Protein AF-A0A932DU59-F1 (afdb_monomer_lite)

Secondary structure (DSSP, 8-state):
--HHHHTS-TTS-HHHHHTTT-HHHHHHHHHHHH--HHH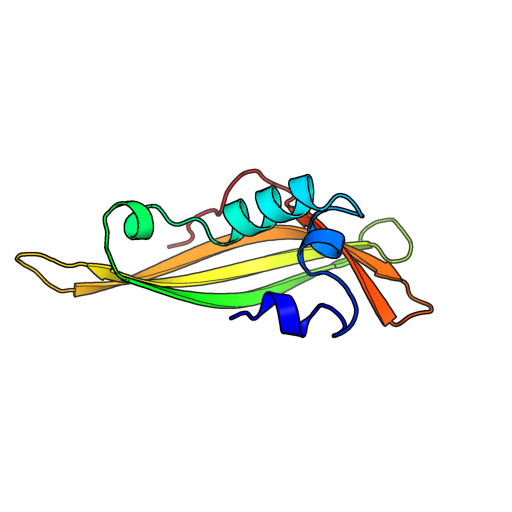HTT-EEEEEEEEEEEEE-SSTTEEEEEEEEEEEEEE-SSS-EEEEEEEEEEEEEEEETTTTEEEEEEESSSSPEE--

Structure (mmCIF, N/CA/C/O backbone):
data_AF-A0A932DU59-F1
#
_entry.id   AF-A0A932DU59-F1
#
loop_
_atom_site.group_PDB
_atom_site.id
_atom_site.type_symbol
_atom_site.label_atom_id
_atom_site.label_alt_id
_atom_site.label_comp_id
_atom_site.label_asym_id
_atom_site.label_entity_id
_atom_site.label_seq_id
_atom_site.pdbx_PDB_ins_code
_atom_site.Cartn_x
_atom_site.Cartn_y
_atom_site.Cartn_z
_atom_site.occupancy
_atom_site.B_iso_or_equiv
_atom_site.auth_seq_id
_atom_site.auth_comp_id
_atom_site.auth_asym_id
_atom_site.auth_atom_id
_atom_site.pdbx_PDB_model_num
ATOM 1 N N . MET A 1 1 ? -12.913 -1.056 -3.327 1.00 42.12 1 MET A N 1
ATOM 2 C CA . MET A 1 1 ? -12.287 -2.033 -4.242 1.00 42.12 1 MET A CA 1
ATOM 3 C C . MET A 1 1 ? -11.690 -1.306 -5.459 1.00 42.12 1 MET A C 1
ATOM 5 O O . MET A 1 1 ? -12.382 -1.121 -6.443 1.00 42.12 1 MET A O 1
ATOM 9 N N . THR A 1 2 ? -10.463 -0.787 -5.491 1.00 48.34 2 THR A N 1
ATOM 10 C CA . THR A 1 2 ? -9.383 -0.651 -4.497 1.00 48.34 2 THR A CA 1
ATOM 11 C C . THR A 1 2 ? -8.366 0.313 -5.127 1.00 48.34 2 THR A C 1
ATOM 13 O O . THR A 1 2 ? -8.044 0.139 -6.295 1.00 48.34 2 THR A O 1
ATOM 16 N N . LEU A 1 3 ? -7.837 1.289 -4.387 1.00 46.16 3 LEU A N 1
ATOM 17 C CA . LEU A 1 3 ? -6.813 2.252 -4.838 1.00 46.16 3 LEU A CA 1
ATOM 18 C C . LEU A 1 3 ? -5.605 1.589 -5.542 1.00 46.16 3 LEU A C 1
ATOM 20 O O . LEU A 1 3 ? -5.042 2.132 -6.484 1.00 46.16 3 LEU A O 1
ATOM 24 N N . LEU A 1 4 ? -5.273 0.356 -5.138 1.00 49.47 4 LEU A N 1
ATOM 25 C CA . LEU A 1 4 ? -4.238 -0.480 -5.754 1.00 49.47 4 LEU A CA 1
ATOM 26 C C . LEU A 1 4 ? -4.514 -0.793 -7.235 1.00 49.47 4 LEU A C 1
ATOM 28 O O . LEU A 1 4 ? -3.592 -1.030 -8.005 1.00 49.47 4 LEU A O 1
ATOM 32 N N . ARG A 1 5 ? -5.785 -0.789 -7.646 1.00 58.12 5 ARG A N 1
ATOM 33 C CA . ARG A 1 5 ? -6.191 -0.968 -9.037 1.00 58.12 5 ARG A CA 1
ATOM 34 C C . ARG A 1 5 ? -5.928 0.275 -9.882 1.00 58.12 5 ARG A C 1
ATOM 36 O O . ARG A 1 5 ? -5.625 0.130 -11.055 1.00 58.12 5 ARG A O 1
ATOM 43 N N . ALA A 1 6 ? -6.004 1.471 -9.295 1.00 52.56 6 ALA A N 1
ATOM 44 C CA . ALA A 1 6 ? -5.796 2.727 -10.018 1.00 52.56 6 ALA A CA 1
ATOM 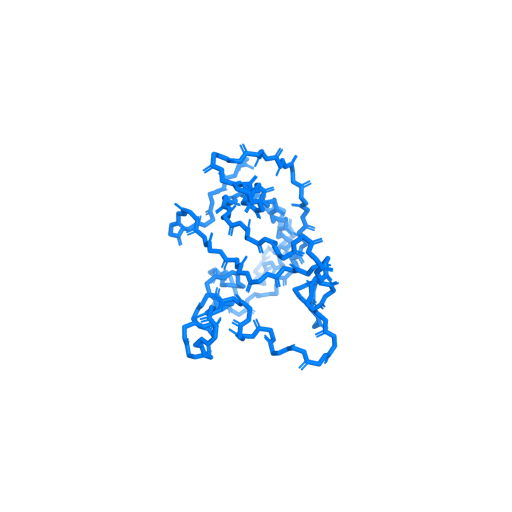45 C C . ALA A 1 6 ? -4.354 2.884 -10.533 1.00 52.56 6 ALA A C 1
ATOM 47 O O . ALA A 1 6 ? -4.116 3.619 -11.484 1.00 52.56 6 ALA A O 1
ATOM 48 N N . VAL A 1 7 ? -3.405 2.169 -9.923 1.00 53.03 7 VAL A N 1
ATOM 49 C CA . VAL A 1 7 ? -1.981 2.178 -10.291 1.00 53.03 7 VAL A CA 1
ATOM 50 C C . VAL A 1 7 ? -1.558 0.955 -11.116 1.00 53.03 7 VAL A C 1
ATOM 52 O O . VAL A 1 7 ? -0.390 0.831 -11.470 1.00 53.03 7 VAL A O 1
ATOM 55 N N . VAL A 1 8 ? -2.493 0.050 -11.436 1.00 56.62 8 VAL A N 1
ATOM 56 C CA . VAL A 1 8 ? -2.236 -1.182 -12.198 1.00 56.62 8 VAL A CA 1
ATOM 57 C C . VAL A 1 8 ? -3.116 -1.208 -13.454 1.00 56.62 8 VAL A C 1
ATOM 59 O O . VAL A 1 8 ? -4.342 -1.218 -13.308 1.00 56.62 8 VAL A O 1
ATOM 62 N N . PRO A 1 9 ? -2.543 -1.290 -14.675 1.00 62.16 9 PRO A N 1
ATOM 63 C CA . PRO A 1 9 ? -3.310 -1.274 -15.923 1.00 62.16 9 PRO A CA 1
ATOM 64 C C . PRO A 1 9 ? -4.440 -2.304 -15.936 1.00 62.16 9 PRO A C 1
ATOM 66 O O . PRO A 1 9 ? -4.256 -3.422 -15.455 1.00 62.16 9 PRO A O 1
ATOM 69 N N . GLU A 1 10 ? -5.596 -1.970 -16.521 1.00 64.88 10 GLU A N 1
ATOM 70 C CA . GLU A 1 10 ? -6.829 -2.778 -16.448 1.00 64.88 10 GLU A CA 1
ATOM 71 C C . GLU A 1 10 ? -6.693 -4.241 -16.917 1.00 64.88 10 GLU A C 1
ATOM 73 O O . GLU A 1 10 ? -7.484 -5.102 -16.545 1.00 64.88 10 GLU A O 1
ATOM 78 N N . GLN A 1 11 ? -5.662 -4.578 -17.678 1.00 70.44 11 GLN A N 1
ATOM 79 C CA . GLN A 1 11 ? -5.445 -5.939 -18.177 1.00 70.44 11 GLN A CA 1
ATOM 80 C C . GLN A 1 11 ? -4.416 -6.721 -17.344 1.00 70.44 11 GLN A C 1
ATOM 82 O O . GLN A 1 11 ? -4.225 -7.916 -17.545 1.00 70.44 11 GLN A O 1
ATOM 87 N N . VAL A 1 12 ? -3.775 -6.061 -16.378 1.00 69.06 12 VAL A N 1
ATOM 88 C CA . VAL A 1 12 ? -2.736 -6.633 -15.523 1.00 69.06 12 VAL A CA 1
ATOM 89 C C . VAL A 1 12 ? -3.341 -7.052 -14.186 1.00 69.06 12 VAL A C 1
ATOM 91 O O . VAL A 1 12 ? -4.074 -6.299 -13.540 1.00 69.06 12 VAL A O 1
ATOM 94 N N . SER A 1 13 ? -3.027 -8.278 -13.765 1.00 75.38 13 SER A N 1
ATOM 95 C CA . SER A 1 13 ? -3.415 -8.791 -12.453 1.00 75.38 13 SER A CA 1
ATOM 96 C C . SER A 1 13 ? -2.752 -7.967 -11.353 1.00 75.38 13 SER A C 1
ATOM 98 O O . SER A 1 13 ? -1.526 -7.902 -11.279 1.00 75.38 13 SER A O 1
ATOM 100 N N . LEU A 1 14 ? -3.563 -7.407 -10.451 1.00 72.62 14 LEU A N 1
ATOM 101 C CA . LEU A 1 14 ? -3.083 -6.723 -9.250 1.00 72.62 14 LEU A CA 1
ATOM 102 C C . LEU A 1 14 ? -2.092 -7.598 -8.464 1.00 72.62 14 LEU A C 1
ATOM 104 O O . LEU A 1 14 ? -1.035 -7.133 -8.055 1.00 72.62 14 LEU A O 1
ATOM 108 N N . PHE A 1 15 ? -2.401 -8.884 -8.296 1.00 82.44 15 PHE A N 1
ATOM 109 C CA . PHE A 1 15 ? -1.510 -9.816 -7.606 1.00 82.44 15 PHE A CA 1
ATOM 110 C C . PHE A 1 15 ? -0.236 -10.098 -8.412 1.00 82.44 15 PHE A C 1
ATOM 112 O O . PHE A 1 15 ? 0.814 -10.291 -7.823 1.00 82.44 15 PHE A O 1
ATOM 119 N N . GLY A 1 16 ? -0.291 -10.056 -9.745 1.00 76.56 16 GLY A N 1
ATOM 120 C CA . GLY A 1 16 ? 0.909 -10.167 -10.577 1.00 76.56 16 GLY A CA 1
ATOM 121 C C . GLY A 1 16 ? 1.893 -9.017 -10.340 1.00 76.56 16 GLY A C 1
ATOM 122 O O . GLY A 1 16 ? 3.083 -9.266 -10.210 1.00 76.56 16 GLY A O 1
ATOM 123 N N . VAL A 1 17 ? 1.405 -7.780 -10.188 1.00 74.75 17 VAL A N 1
ATOM 124 C CA . VAL A 1 17 ? 2.263 -6.606 -9.915 1.00 74.75 17 VAL A CA 1
ATOM 125 C C . VAL A 1 17 ? 2.866 -6.652 -8.512 1.00 74.75 17 VAL A C 1
ATOM 127 O O . VAL A 1 17 ? 4.066 -6.469 -8.329 1.00 74.75 17 VAL A O 1
ATOM 130 N N . PHE A 1 18 ? 2.045 -6.934 -7.498 1.00 76.62 18 PHE A N 1
ATOM 131 C CA . PHE A 1 18 ? 2.517 -7.030 -6.109 1.00 76.62 18 PHE A CA 1
ATOM 132 C C . PHE A 1 18 ? 3.321 -8.308 -5.828 1.00 76.62 18 PHE A C 1
ATOM 134 O O . PHE A 1 18 ? 3.941 -8.435 -4.775 1.00 76.62 18 PHE A O 1
ATOM 141 N N . GLY A 1 19 ? 3.279 -9.268 -6.748 1.00 79.44 19 GLY A N 1
ATOM 142 C CA . GLY A 1 19 ? 3.934 -10.562 -6.646 1.00 79.44 19 GLY A CA 1
ATOM 143 C C . GLY A 1 19 ? 5.118 -10.754 -7.584 1.00 79.44 19 GLY A C 1
ATOM 144 O O . GLY A 1 19 ? 5.714 -11.825 -7.542 1.00 79.44 19 GLY A O 1
ATOM 145 N N . ASP A 1 20 ? 5.463 -9.754 -8.404 1.00 74.38 20 ASP A N 1
ATOM 146 C CA . ASP A 1 20 ? 6.522 -9.859 -9.420 1.00 74.38 20 ASP A CA 1
ATOM 147 C C . ASP A 1 20 ? 6.305 -11.065 -10.361 1.00 74.38 20 ASP A C 1
ATOM 149 O O . ASP A 1 20 ? 7.147 -11.941 -10.531 1.00 74.38 20 ASP A O 1
ATOM 153 N N . GLY A 1 21 ? 5.084 -11.181 -10.889 1.00 74.81 21 GLY A N 1
ATOM 154 C CA . GLY A 1 21 ? 4.636 -12.309 -11.711 1.00 74.81 21 GLY A CA 1
ATOM 155 C C . GLY A 1 21 ? 4.123 -13.527 -10.927 1.00 74.81 21 GLY A C 1
ATOM 156 O O . GLY A 1 21 ? 3.374 -14.323 -11.493 1.00 74.81 21 GLY A O 1
ATOM 157 N N . ASP A 1 22 ? 4.422 -13.651 -9.629 1.00 81.94 22 ASP A N 1
ATOM 158 C CA . ASP A 1 22 ? 3.899 -14.716 -8.759 1.00 81.94 22 ASP A CA 1
ATOM 159 C C . ASP A 1 22 ? 2.589 -14.292 -8.069 1.00 81.94 22 ASP A C 1
ATOM 161 O O . ASP A 1 22 ? 2.560 -13.481 -7.141 1.00 81.94 22 ASP A O 1
ATOM 165 N N . VAL A 1 23 ? 1.471 -14.882 -8.494 1.00 84.19 23 VAL A N 1
ATOM 166 C CA . VAL A 1 23 ? 0.133 -14.558 -7.975 1.00 84.19 23 VAL A CA 1
ATOM 167 C C . VAL A 1 23 ? -0.025 -14.866 -6.481 1.00 84.19 23 VAL A C 1
ATOM 169 O O . VAL A 1 23 ? -0.684 -14.096 -5.778 1.00 84.19 23 VAL A O 1
ATOM 172 N N . GLU A 1 24 ? 0.552 -15.952 -5.967 1.00 84.56 24 GLU A N 1
ATOM 173 C CA . GLU A 1 24 ? 0.396 -16.340 -4.558 1.00 84.56 24 GLU A CA 1
ATOM 174 C C . GLU A 1 24 ? 1.215 -15.432 -3.640 1.00 84.56 24 GLU A C 1
ATOM 176 O O . GLU A 1 24 ? 0.729 -14.964 -2.598 1.00 84.56 24 GLU A O 1
ATOM 181 N N . ARG A 1 25 ? 2.423 -15.069 -4.080 1.00 79.44 25 ARG A N 1
ATOM 182 C CA . ARG A 1 25 ? 3.209 -14.013 -3.437 1.00 79.44 25 ARG A CA 1
ATOM 183 C C . ARG A 1 25 ? 2.446 -12.690 -3.445 1.00 79.44 25 ARG A C 1
ATOM 185 O O . ARG A 1 25 ? 2.320 -12.052 -2.401 1.00 79.44 25 ARG A O 1
ATOM 192 N N . GLY A 1 26 ? 1.857 -12.316 -4.577 1.00 82.12 26 GLY A N 1
ATOM 193 C CA . GLY A 1 26 ? 1.061 -11.101 -4.714 1.00 82.12 26 GLY A CA 1
ATOM 194 C C . GLY A 1 26 ? -0.152 -11.044 -3.794 1.00 82.12 26 GLY A C 1
ATOM 195 O O . GLY A 1 26 ? -0.404 -10.020 -3.159 1.00 82.12 26 GLY A O 1
ATOM 196 N N . ARG A 1 27 ? -0.891 -12.152 -3.659 1.00 84.69 27 ARG A N 1
ATOM 197 C CA . ARG A 1 27 ? -1.990 -12.271 -2.684 1.00 84.69 27 ARG A CA 1
ATOM 198 C C . ARG A 1 27 ? -1.493 -12.046 -1.262 1.00 84.69 27 ARG A C 1
ATOM 200 O O . ARG A 1 27 ? -2.166 -11.371 -0.487 1.00 84.69 27 ARG A O 1
ATOM 207 N N . THR A 1 28 ? -0.329 -12.594 -0.926 1.00 82.75 28 THR A N 1
ATOM 208 C CA . THR A 1 28 ? 0.286 -12.435 0.396 1.00 82.75 28 THR A CA 1
ATOM 209 C C . THR A 1 28 ? 0.648 -10.977 0.666 1.00 82.75 28 THR A C 1
ATOM 211 O O . THR A 1 28 ? 0.268 -10.444 1.706 1.00 82.75 28 THR A O 1
ATOM 214 N N . VAL A 1 29 ? 1.289 -10.299 -0.289 1.00 78.44 29 VAL A N 1
ATOM 215 C CA . VAL A 1 29 ? 1.646 -8.878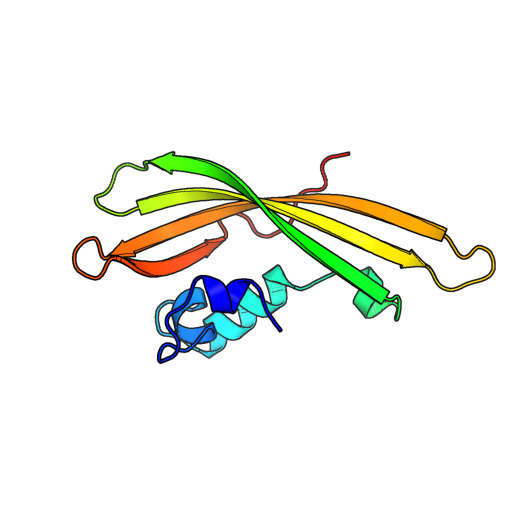 -0.162 1.00 78.44 29 VAL A CA 1
ATOM 216 C C . VAL A 1 29 ? 0.396 -8.004 -0.046 1.00 78.44 29 VAL A C 1
ATOM 218 O O . VAL A 1 29 ? 0.305 -7.187 0.866 1.00 78.44 29 VAL A O 1
ATOM 221 N N . VAL A 1 30 ? -0.613 -8.204 -0.902 1.00 80.62 30 VAL A N 1
ATOM 222 C CA . VAL A 1 30 ? -1.869 -7.436 -0.830 1.00 80.62 30 VAL A CA 1
ATOM 223 C C . VAL A 1 30 ? -2.580 -7.660 0.507 1.00 80.62 30 VAL A C 1
ATOM 225 O O . VAL A 1 30 ? -3.051 -6.698 1.110 1.00 80.62 30 VAL A O 1
ATOM 228 N N . ARG A 1 31 ? -2.616 -8.898 1.020 1.00 81.56 31 ARG A N 1
ATOM 229 C CA . ARG A 1 31 ? -3.154 -9.182 2.361 1.00 81.56 31 ARG A CA 1
ATOM 230 C C . ARG A 1 31 ? -2.398 -8.411 3.439 1.00 81.56 31 ARG A C 1
ATOM 232 O O . ARG A 1 31 ? -3.042 -7.774 4.255 1.00 81.56 31 ARG A O 1
ATOM 239 N N . GLN A 1 32 ? -1.066 -8.403 3.416 1.00 78.19 32 GLN A N 1
ATOM 240 C CA . GLN A 1 32 ? -0.253 -7.648 4.381 1.00 78.19 32 GLN A CA 1
ATOM 241 C C . GLN A 1 32 ? -0.458 -6.128 4.290 1.00 78.19 32 GLN A C 1
ATOM 243 O O . GLN A 1 32 ? -0.338 -5.427 5.291 1.00 78.19 32 GLN A O 1
ATOM 248 N N . VAL A 1 33 ? -0.744 -5.599 3.099 1.00 76.94 33 VAL A N 1
ATOM 249 C CA . VAL A 1 33 ? -1.040 -4.171 2.900 1.00 76.94 33 VAL A CA 1
ATOM 250 C C . VAL A 1 33 ? -2.384 -3.790 3.530 1.00 76.94 33 VAL A C 1
ATOM 252 O O . VAL A 1 33 ? -2.487 -2.724 4.143 1.00 76.94 33 VAL A O 1
ATOM 255 N N . LEU A 1 34 ? -3.388 -4.659 3.389 1.00 78.31 34 LEU A N 1
ATOM 256 C CA . LEU A 1 34 ? -4.765 -4.438 3.847 1.00 78.31 34 LEU A CA 1
ATOM 257 C C . LEU A 1 34 ? -5.032 -4.910 5.284 1.00 78.31 34 LEU A C 1
ATOM 259 O O . LEU A 1 34 ? -6.080 -4.604 5.842 1.00 78.31 34 LEU A O 1
ATOM 263 N N . ASP A 1 35 ? -4.122 -5.674 5.879 1.00 82.62 35 ASP A N 1
ATOM 264 C CA . ASP A 1 35 ? -4.306 -6.231 7.213 1.00 82.62 35 ASP A CA 1
ATOM 265 C C . ASP A 1 35 ? -4.355 -5.128 8.288 1.00 82.62 35 ASP A C 1
ATOM 267 O O . ASP A 1 35 ? -3.526 -4.207 8.329 1.00 82.62 35 ASP A O 1
ATOM 271 N N . HIS A 1 36 ? -5.362 -5.235 9.159 1.00 81.50 36 HIS A N 1
ATOM 272 C CA . HIS A 1 36 ? -5.597 -4.341 10.288 1.00 81.50 36 HIS A CA 1
ATOM 273 C C . HIS A 1 36 ? -6.151 -5.148 11.479 1.00 81.50 36 HIS A C 1
ATOM 275 O O . HIS A 1 36 ? -7.147 -5.859 11.314 1.00 81.50 36 HIS A O 1
ATOM 281 N N . PRO A 1 37 ? -5.569 -5.049 12.694 1.00 82.94 37 PRO A N 1
ATOM 282 C CA . PRO A 1 37 ? -6.014 -5.832 13.852 1.00 82.94 37 PRO A CA 1
ATOM 283 C C . PRO A 1 37 ? -7.500 -5.663 14.193 1.00 82.94 37 PRO A C 1
ATOM 285 O O . PRO A 1 37 ? -8.148 -6.628 14.589 1.00 82.94 37 PRO A O 1
ATOM 288 N N . GLU A 1 38 ? -8.052 -4.462 14.007 1.00 82.81 38 GLU A N 1
ATOM 289 C CA . GLU A 1 38 ? -9.461 -4.159 14.312 1.00 82.81 38 GLU A CA 1
ATOM 290 C C . GLU A 1 38 ? -10.452 -4.879 13.388 1.00 82.81 38 GLU A C 1
ATOM 292 O O . GLU A 1 38 ? -11.495 -5.324 13.863 1.00 82.81 38 GLU A O 1
ATOM 297 N N . LEU A 1 39 ? -10.086 -5.140 12.124 1.00 81.12 39 LEU A N 1
ATOM 298 C CA . LEU A 1 39 ? -10.896 -5.984 11.235 1.00 81.12 39 LEU A CA 1
ATOM 299 C C . LEU A 1 39 ? -11.031 -7.406 11.799 1.00 81.12 39 LEU A C 1
ATOM 301 O O . LEU A 1 39 ? -12.092 -8.019 11.718 1.00 81.12 39 LEU A O 1
ATOM 305 N N . ARG A 1 40 ? -9.974 -7.928 12.441 1.00 84.19 40 ARG A N 1
ATOM 306 C CA . ARG A 1 40 ? -9.993 -9.255 13.085 1.00 84.19 40 ARG A CA 1
ATOM 307 C C . ARG A 1 40 ? -10.853 -9.284 14.352 1.00 84.19 40 ARG A C 1
ATOM 309 O O . ARG A 1 40 ? -11.259 -10.359 14.779 1.00 84.19 40 ARG A O 1
ATOM 316 N N . ARG A 1 41 ? -11.114 -8.119 14.954 1.00 83.88 41 ARG A N 1
ATOM 317 C CA . ARG A 1 41 ? -12.004 -7.942 16.113 1.00 83.88 41 ARG A CA 1
ATOM 318 C C . ARG A 1 41 ? -13.458 -7.670 15.709 1.00 83.88 41 ARG A C 1
ATOM 320 O O . ARG A 1 41 ? -14.293 -7.514 16.589 1.00 83.88 41 ARG A O 1
ATOM 327 N N . GLY A 1 42 ? -13.759 -7.634 14.408 1.00 80.94 42 GLY A N 1
ATOM 328 C CA . GLY A 1 42 ? -15.098 -7.359 13.883 1.00 80.94 42 GLY A CA 1
ATOM 329 C C . GLY A 1 42 ? -15.461 -5.873 13.811 1.00 80.94 42 GLY A C 1
ATOM 330 O O . GLY A 1 42 ? -16.614 -5.559 13.535 1.00 80.94 42 GLY A O 1
ATOM 331 N N . ASN A 1 43 ? -14.505 -4.968 14.042 1.00 83.75 43 ASN A N 1
ATOM 332 C CA . ASN A 1 43 ? -14.723 -3.531 13.892 1.00 83.75 43 ASN A CA 1
ATOM 333 C C . ASN A 1 43 ? -14.601 -3.109 12.424 1.00 83.75 43 ASN A C 1
ATOM 335 O O . ASN A 1 43 ? -13.840 -3.699 11.651 1.00 83.75 43 ASN A O 1
ATOM 339 N N . GLU A 1 44 ? -15.328 -2.056 12.056 1.00 84.06 44 GLU A N 1
ATOM 340 C CA . GLU A 1 44 ? -15.220 -1.447 10.734 1.00 84.06 44 GLU A CA 1
ATOM 341 C C . GLU A 1 44 ? -13.997 -0.524 10.681 1.00 84.06 44 GLU A C 1
ATOM 343 O O . GLU A 1 44 ? -13.704 0.216 11.625 1.00 84.06 44 GLU A O 1
ATOM 348 N N . VAL A 1 45 ? -13.263 -0.600 9.573 1.00 84.19 45 VAL A N 1
ATOM 349 C CA . VAL A 1 45 ? -12.085 0.225 9.310 1.00 84.19 45 VAL A CA 1
ATOM 350 C C . VAL A 1 45 ? -12.214 0.793 7.905 1.00 84.19 45 VAL A C 1
ATOM 352 O O . VAL A 1 45 ? -12.291 0.029 6.941 1.00 84.19 45 VAL A O 1
ATOM 355 N N . ASP A 1 46 ? -12.212 2.118 7.798 1.00 85.12 46 ASP A N 1
ATOM 356 C CA . ASP A 1 46 ? -12.075 2.823 6.525 1.00 85.12 46 ASP A CA 1
ATOM 357 C C . ASP A 1 46 ? -10.632 3.318 6.374 1.00 85.12 46 ASP A C 1
ATOM 359 O O . ASP A 1 46 ? -10.123 4.048 7.226 1.00 85.12 46 ASP A O 1
ATOM 363 N N . SER A 1 47 ? -9.959 2.900 5.304 1.00 83.44 47 SER A N 1
ATOM 364 C CA . SER A 1 47 ? -8.540 3.179 5.073 1.00 83.44 47 SER A CA 1
ATOM 365 C C . SER A 1 47 ? -8.356 4.056 3.841 1.00 83.44 47 SER A C 1
ATOM 367 O O . SER A 1 47 ? -8.721 3.681 2.724 1.00 83.44 47 SER A O 1
ATOM 369 N N . SER A 1 48 ? -7.682 5.189 4.023 1.00 84.12 48 SER A N 1
ATOM 370 C CA . SER A 1 48 ? -7.195 6.035 2.931 1.00 84.12 48 SER A CA 1
ATOM 371 C C . SER A 1 48 ? -5.674 5.959 2.829 1.00 84.12 48 SER A C 1
ATOM 373 O O . SER A 1 48 ? -4.986 5.771 3.831 1.00 84.12 48 SER A O 1
ATOM 375 N N . TYR A 1 49 ? -5.139 6.087 1.614 1.00 83.19 49 TYR A N 1
ATOM 376 C CA . TYR A 1 49 ? -3.698 6.022 1.376 1.00 83.19 49 T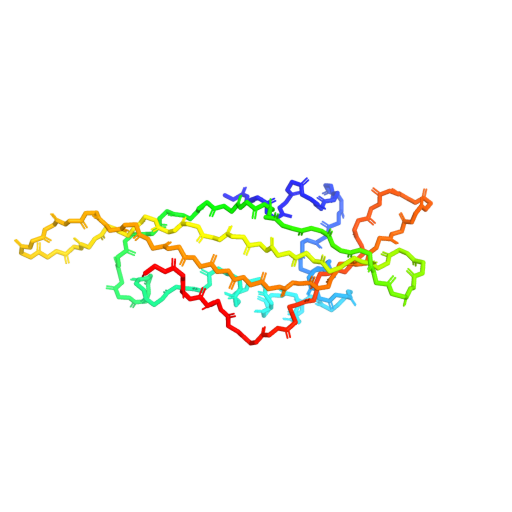YR A CA 1
ATOM 377 C C . TYR A 1 49 ? -3.232 7.242 0.590 1.00 83.19 49 TYR A C 1
ATOM 379 O O . TYR A 1 49 ? -3.894 7.670 -0.356 1.00 83.19 49 TYR A O 1
ATOM 387 N N . GLY A 1 50 ? -2.072 7.769 0.964 1.00 80.38 50 GLY A N 1
ATOM 388 C CA . GLY A 1 50 ? -1.411 8.885 0.303 1.00 80.38 50 GLY A CA 1
ATOM 389 C C . GLY A 1 50 ? 0.058 8.580 0.034 1.00 80.38 50 GLY A C 1
ATOM 390 O O . GLY A 1 50 ? 0.718 7.889 0.809 1.00 80.38 50 GLY A O 1
ATOM 391 N N . LEU A 1 51 ? 0.575 9.109 -1.071 1.00 82.62 51 LEU A N 1
ATOM 392 C CA . LEU A 1 51 ? 2.005 9.111 -1.357 1.00 82.62 51 LEU A CA 1
ATOM 393 C C . LEU A 1 51 ? 2.644 10.294 -0.626 1.00 82.62 51 LEU A C 1
ATOM 395 O O . LEU A 1 51 ? 2.321 11.441 -0.924 1.00 82.62 51 LEU A O 1
ATOM 399 N N . LEU A 1 52 ? 3.520 10.014 0.337 1.00 84.81 52 LEU A N 1
ATOM 400 C CA . LEU A 1 52 ? 4.163 11.042 1.155 1.00 84.81 52 LEU A CA 1
ATOM 401 C C . LEU A 1 52 ? 5.508 11.481 0.573 1.00 84.81 52 LEU A C 1
ATOM 403 O O . LEU A 1 52 ? 5.830 12.664 0.583 1.00 84.81 52 LEU A O 1
ATOM 407 N N . GLU A 1 53 ? 6.299 10.527 0.086 1.00 85.31 53 GLU A N 1
ATOM 408 C CA . GLU A 1 53 ? 7.658 10.781 -0.388 1.00 85.31 53 GLU A CA 1
ATOM 409 C C . GLU A 1 53 ? 8.005 9.855 -1.557 1.00 85.31 53 GLU A C 1
ATOM 411 O O . GLU A 1 53 ? 7.553 8.709 -1.598 1.00 85.31 53 GLU A O 1
ATOM 416 N N . VAL A 1 54 ? 8.821 10.357 -2.487 1.00 86.25 54 VAL A N 1
ATOM 417 C CA . VAL A 1 54 ? 9.413 9.598 -3.595 1.00 86.25 54 VAL A CA 1
ATOM 418 C C . VAL A 1 54 ? 10.899 9.929 -3.652 1.00 86.25 54 VAL A C 1
ATOM 420 O O . VAL A 1 54 ? 11.263 11.096 -3.786 1.00 86.25 54 VAL A O 1
ATOM 423 N N . LYS A 1 55 ? 11.751 8.908 -3.580 1.00 88.19 55 LYS A N 1
ATOM 424 C CA . LYS A 1 55 ? 13.205 9.014 -3.723 1.00 88.19 55 LYS A CA 1
ATOM 425 C C . LYS A 1 55 ? 13.654 8.192 -4.912 1.00 88.19 55 LYS A C 1
ATOM 427 O O . LYS A 1 55 ? 13.276 7.028 -5.042 1.00 88.19 55 LYS A O 1
ATOM 432 N N . ASP A 1 56 ? 14.491 8.784 -5.750 1.00 85.06 56 ASP A N 1
ATOM 433 C CA . ASP A 1 56 ? 15.223 8.017 -6.750 1.00 85.06 56 ASP A CA 1
ATOM 434 C C . ASP A 1 56 ? 16.250 7.123 -6.045 1.00 85.06 56 ASP A C 1
ATOM 436 O O . ASP A 1 56 ? 16.950 7.568 -5.131 1.00 85.06 56 ASP A O 1
ATOM 440 N N . ARG A 1 57 ? 16.317 5.850 -6.446 1.00 80.06 57 ARG A N 1
ATOM 441 C CA . ARG A 1 57 ? 17.383 4.934 -6.024 1.00 80.06 57 ARG A CA 1
ATOM 442 C C . ARG A 1 57 ? 18.426 4.779 -7.126 1.00 80.06 57 ARG A C 1
ATOM 444 O O . ARG A 1 57 ? 18.193 5.125 -8.283 1.00 80.06 57 ARG A O 1
ATOM 451 N N . GLU A 1 58 ? 19.599 4.268 -6.757 1.00 71.44 58 GLU A N 1
ATOM 452 C CA . GLU A 1 58 ? 20.650 3.931 -7.718 1.00 71.44 58 GLU A CA 1
ATOM 453 C C . GLU A 1 58 ? 20.194 2.760 -8.606 1.00 71.44 58 GLU A C 1
ATOM 455 O O . GLU A 1 58 ? 20.302 1.597 -8.240 1.00 71.44 58 GLU A O 1
ATOM 460 N N . GLY A 1 59 ? 19.638 3.081 -9.775 1.00 64.19 59 GLY A N 1
ATOM 461 C CA . GLY A 1 59 ? 19.116 2.114 -10.740 1.00 64.19 59 GLY A CA 1
ATOM 462 C C . GLY A 1 59 ? 18.130 2.788 -11.692 1.00 64.19 59 GLY A C 1
ATOM 463 O O . GLY A 1 59 ? 17.304 3.599 -11.276 1.00 64.19 59 GLY A O 1
ATOM 464 N N . ARG A 1 60 ? 18.204 2.505 -12.999 1.00 68.75 60 ARG A N 1
ATOM 465 C CA . ARG A 1 60 ? 17.230 3.077 -13.947 1.00 68.75 60 ARG A CA 1
ATOM 466 C C . ARG A 1 60 ? 15.850 2.485 -13.661 1.00 68.75 60 ARG A C 1
ATOM 468 O O . ARG A 1 60 ? 15.651 1.296 -13.869 1.00 68.75 60 ARG A O 1
ATOM 475 N N . GLY A 1 61 ? 14.908 3.329 -13.243 1.00 76.50 61 GLY A N 1
ATOM 476 C CA . GLY A 1 61 ? 13.504 2.948 -13.074 1.00 76.50 61 GLY A CA 1
ATOM 477 C C . GLY A 1 61 ? 13.115 2.487 -11.669 1.00 76.50 61 GLY A C 1
ATOM 478 O O . GLY A 1 61 ? 11.955 2.145 -11.475 1.00 76.50 61 GLY A O 1
ATOM 479 N N . GLU A 1 62 ? 14.018 2.513 -10.686 1.00 87.38 62 GLU A N 1
ATOM 480 C CA . GLU A 1 62 ? 13.679 2.201 -9.292 1.00 87.38 62 GLU A CA 1
ATOM 481 C C . GLU A 1 62 ? 13.419 3.462 -8.467 1.00 87.38 62 GLU A C 1
ATOM 483 O O . GLU A 1 62 ? 14.187 4.428 -8.494 1.00 87.38 62 GLU A O 1
ATOM 488 N N . LYS A 1 63 ? 12.336 3.436 -7.691 1.00 87.19 63 LYS A N 1
ATOM 489 C CA . LYS A 1 63 ? 11.977 4.492 -6.749 1.00 87.19 63 LYS A CA 1
ATOM 490 C C . LYS A 1 63 ? 11.632 3.887 -5.402 1.00 87.19 63 LYS A C 1
ATOM 492 O O . LYS A 1 63 ? 10.879 2.921 -5.316 1.00 87.19 63 LYS A O 1
ATOM 497 N N . GLU A 1 64 ? 12.144 4.485 -4.341 1.00 89.56 64 GLU A N 1
ATOM 498 C CA . GLU A 1 64 ? 11.630 4.245 -3.001 1.00 89.56 64 GLU A CA 1
ATOM 499 C C . GLU A 1 64 ? 10.491 5.228 -2.736 1.00 89.56 64 GLU A C 1
ATOM 501 O O . GLU A 1 64 ? 10.656 6.436 -2.898 1.00 89.56 64 GLU A O 1
ATOM 506 N N . ILE A 1 65 ? 9.333 4.717 -2.335 1.00 88.50 65 ILE A N 1
ATOM 507 C CA . ILE A 1 65 ? 8.175 5.528 -1.976 1.00 88.50 65 ILE A CA 1
ATOM 508 C C . ILE A 1 65 ? 7.801 5.313 -0.518 1.00 88.50 65 ILE A C 1
ATOM 510 O O . ILE A 1 65 ? 7.863 4.194 -0.013 1.00 88.50 65 ILE A O 1
ATOM 514 N N . VAL A 1 66 ? 7.352 6.370 0.152 1.00 89.00 66 VAL A N 1
ATOM 515 C CA . VAL A 1 66 ? 6.729 6.268 1.476 1.00 89.00 66 VAL A CA 1
ATOM 516 C C . VAL A 1 66 ? 5.233 6.455 1.307 1.00 89.00 66 VAL A C 1
ATOM 518 O O . VAL A 1 66 ? 4.778 7.516 0.879 1.00 89.00 66 VAL A O 1
ATOM 521 N N . VAL A 1 67 ? 4.467 5.423 1.652 1.00 88.19 67 VAL A N 1
ATOM 522 C CA . VAL A 1 67 ? 3.005 5.488 1.665 1.00 88.19 67 VAL A CA 1
ATOM 523 C C . VAL A 1 67 ? 2.548 5.779 3.087 1.00 88.19 67 VAL A C 1
ATOM 525 O O . VAL A 1 67 ? 2.989 5.124 4.034 1.00 88.19 67 VAL A O 1
ATOM 528 N N . GLU A 1 68 ? 1.662 6.755 3.231 1.00 90.12 68 GLU A N 1
ATOM 529 C CA . GLU A 1 68 ? 0.903 7.019 4.447 1.00 90.12 68 GLU A CA 1
ATOM 530 C C . GLU A 1 68 ? -0.465 6.339 4.330 1.00 90.12 68 GLU A C 1
ATOM 532 O O . GLU A 1 68 ? -1.146 6.495 3.319 1.00 90.12 68 GLU A O 1
ATOM 537 N N . ARG A 1 69 ? -0.863 5.579 5.349 1.00 89.62 69 ARG A N 1
ATOM 538 C CA . ARG A 1 69 ? -2.195 4.985 5.494 1.00 89.62 69 ARG A CA 1
ATOM 539 C C . ARG A 1 69 ? -2.888 5.657 6.675 1.00 89.62 69 ARG A C 1
ATOM 541 O O . ARG A 1 69 ? -2.318 5.689 7.762 1.00 89.62 69 ARG A O 1
ATOM 548 N N . ARG A 1 70 ? -4.088 6.195 6.472 1.00 89.81 70 ARG A N 1
ATOM 549 C CA . ARG A 1 70 ? -4.934 6.758 7.533 1.00 89.81 70 ARG A CA 1
ATOM 550 C C . ARG A 1 70 ? -6.162 5.881 7.687 1.00 89.81 70 ARG A C 1
ATOM 552 O O . ARG A 1 70 ? -6.951 5.775 6.749 1.00 89.81 70 ARG A O 1
ATOM 559 N N . ASP A 1 71 ? -6.286 5.277 8.857 1.00 89.06 71 ASP A N 1
ATOM 560 C CA . ASP A 1 71 ? -7.348 4.351 9.214 1.00 89.06 71 ASP A CA 1
ATOM 561 C C . ASP A 1 71 ? -8.338 5.064 10.142 1.00 89.06 71 ASP A C 1
ATOM 563 O O . ASP A 1 71 ? -7.962 5.534 11.218 1.00 89.06 71 ASP A O 1
ATOM 567 N N . ARG A 1 72 ? -9.604 5.148 9.731 1.00 89.75 72 ARG A N 1
ATOM 568 C CA . ARG A 1 72 ? -10.735 5.508 10.591 1.00 89.75 72 ARG A CA 1
ATOM 569 C C . ARG A 1 72 ? -11.325 4.224 11.141 1.00 89.75 72 ARG A C 1
ATOM 571 O O . ARG A 1 72 ? -11.895 3.428 10.398 1.00 89.75 72 ARG A O 1
ATOM 578 N N . VAL A 1 73 ? -11.143 4.003 12.437 1.00 87.81 73 VAL A N 1
ATOM 579 C CA . VAL A 1 73 ? -11.628 2.805 13.124 1.00 87.81 73 VAL A CA 1
ATOM 580 C C . VAL A 1 73 ? -12.922 3.133 13.853 1.00 87.81 73 VAL A C 1
ATOM 582 O O . VAL A 1 73 ? -12.936 3.989 14.742 1.00 87.81 73 VAL A O 1
ATOM 585 N N . PHE A 1 74 ? -13.982 2.398 13.535 1.00 86.44 74 PHE A N 1
ATOM 586 C CA . PHE A 1 74 ? -15.269 2.478 14.215 1.00 86.44 74 PHE A CA 1
ATOM 587 C C . PHE A 1 74 ? -15.327 1.394 15.292 1.00 86.44 74 PHE A C 1
ATOM 589 O O . PHE A 1 74 ? -15.629 0.230 15.023 1.00 86.44 74 PHE A O 1
ATOM 596 N N . LEU A 1 75 ? -14.976 1.764 16.527 1.00 82.75 75 LEU A N 1
ATOM 597 C CA . LEU A 1 75 ? -14.976 0.828 17.650 1.00 82.75 75 LEU A CA 1
ATOM 598 C C . LEU A 1 75 ? -16.416 0.545 18.090 1.00 82.75 75 LEU A C 1
ATOM 600 O O . LEU A 1 75 ? -17.117 1.450 18.545 1.00 82.75 75 LEU A O 1
ATOM 604 N N . THR A 1 76 ? -16.842 -0.711 17.983 1.00 71.62 76 THR A N 1
ATOM 605 C CA . THR A 1 76 ? -18.160 -1.167 18.446 1.00 71.62 76 THR A CA 1
ATOM 606 C C . THR A 1 76 ? -18.090 -1.620 19.916 1.00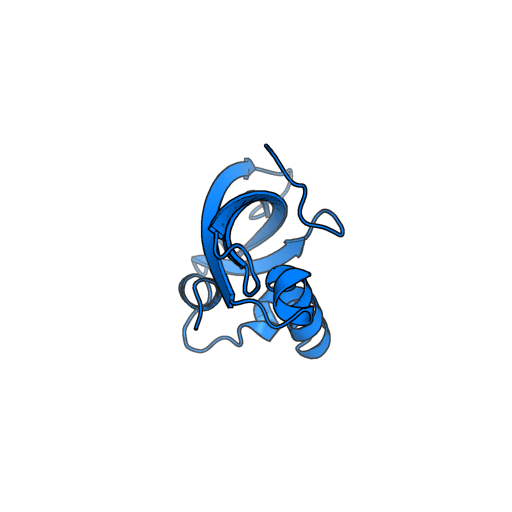 71.62 76 THR A C 1
ATOM 608 O O . THR A 1 76 ? -17.122 -2.255 20.333 1.00 71.62 76 THR A O 1
ATOM 611 N N . GLY A 1 77 ? -19.073 -1.237 20.746 1.00 69.88 77 GLY A N 1
ATOM 612 C CA . GLY A 1 77 ? -19.109 -1.521 22.194 1.00 69.88 77 GLY A CA 1
ATOM 613 C C . GLY A 1 77 ? -19.757 -0.399 23.023 1.00 69.88 77 GLY A C 1
ATOM 614 O O . GLY A 1 77 ? -20.370 0.502 22.457 1.00 69.88 77 GLY A O 1
ATOM 615 N N . GLU A 1 78 ? -19.608 -0.425 24.357 1.00 56.00 78 GLU A N 1
ATOM 616 C CA . GLU A 1 78 ? -20.258 0.532 25.288 1.00 56.00 78 GLU A CA 1
ATOM 617 C C . GLU A 1 78 ? -19.874 2.007 25.063 1.00 56.00 78 GLU A C 1
ATOM 619 O O . GLU A 1 78 ? -20.612 2.898 25.467 1.00 56.00 78 GLU A O 1
ATOM 624 N N . ASN A 1 79 ? -18.759 2.278 24.378 1.00 63.72 79 ASN A N 1
ATOM 625 C CA . ASN A 1 79 ? -18.318 3.626 24.022 1.00 63.72 79 ASN A CA 1
ATOM 626 C C . ASN A 1 79 ? -17.945 3.684 22.539 1.00 63.72 79 ASN A C 1
ATOM 628 O O . ASN A 1 79 ? -16.760 3.662 22.191 1.00 63.72 79 ASN A O 1
ATOM 632 N N . MET A 1 80 ? -18.961 3.745 21.672 1.00 72.31 80 MET A N 1
ATOM 633 C CA . MET A 1 80 ? -18.755 3.969 20.242 1.00 72.31 80 MET A CA 1
ATOM 634 C C . MET A 1 80 ? -17.962 5.255 20.029 1.00 72.31 80 MET A C 1
ATOM 636 O O . MET A 1 80 ? -18.414 6.349 20.370 1.00 72.31 80 MET A O 1
ATOM 640 N N . ARG A 1 81 ? -16.763 5.111 19.472 1.00 80.94 81 ARG A N 1
ATOM 641 C CA . ARG A 1 81 ? -15.896 6.233 19.126 1.00 80.94 81 ARG A CA 1
ATOM 642 C C . ARG A 1 81 ? -15.166 5.943 17.829 1.00 80.94 81 ARG A C 1
ATOM 644 O O . ARG A 1 81 ? -14.703 4.822 17.606 1.00 80.94 81 ARG A O 1
ATOM 651 N N . GLU A 1 82 ? -15.046 6.981 17.020 1.00 87.06 82 GLU A N 1
ATOM 652 C CA . GLU A 1 82 ? -14.171 6.997 15.859 1.00 87.06 82 GLU A CA 1
ATOM 653 C C . GLU A 1 82 ? -12.762 7.372 16.322 1.00 87.06 82 GLU A C 1
ATOM 655 O O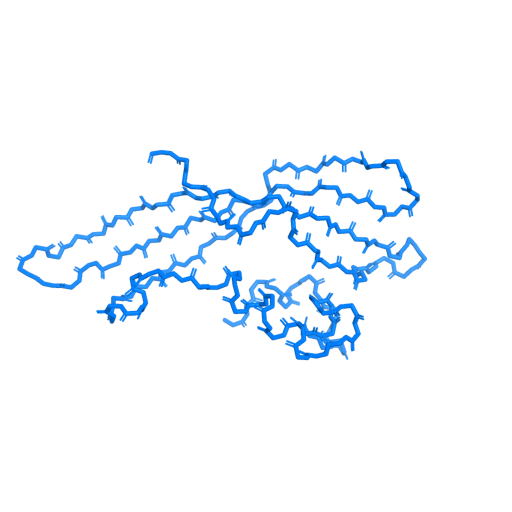 . GLU A 1 82 ? -12.574 8.333 17.074 1.00 87.06 82 GLU A O 1
ATOM 660 N N . VAL A 1 83 ? -11.771 6.584 15.913 1.00 88.50 83 VAL A N 1
ATOM 661 C CA . VAL A 1 83 ? -10.359 6.881 16.165 1.00 88.50 83 VAL A CA 1
ATOM 662 C C . VAL A 1 83 ? -9.631 6.910 14.834 1.00 88.50 83 VAL A C 1
ATOM 664 O O . VAL A 1 83 ? -9.682 5.935 14.086 1.00 88.50 83 VAL A O 1
ATOM 667 N N . GLU A 1 84 ? -8.925 8.007 14.567 1.00 90.88 84 GLU A N 1
ATOM 668 C CA . GLU A 1 84 ? -8.001 8.094 13.439 1.00 90.88 84 GLU A CA 1
ATOM 669 C C . GLU A 1 84 ? -6.625 7.556 13.853 1.00 90.88 84 GLU A C 1
ATOM 671 O O . GLU A 1 84 ? -6.080 7.918 14.900 1.00 90.88 84 GLU A O 1
ATOM 676 N N . GLN A 1 85 ? -6.067 6.668 13.036 1.00 91.12 85 GLN A N 1
ATOM 677 C CA . GLN A 1 85 ? -4.733 6.107 13.212 1.00 91.12 85 GLN A CA 1
ATOM 678 C C . GLN A 1 85 ? -3.938 6.305 11.925 1.00 91.12 85 GLN A C 1
ATOM 680 O O . GLN A 1 85 ? -4.389 5.936 10.843 1.00 91.12 85 GLN A O 1
ATOM 685 N N . VAL A 1 86 ? -2.746 6.889 12.038 1.00 91.19 86 VAL A N 1
ATOM 686 C CA . VAL A 1 86 ? -1.880 7.154 10.886 1.00 91.19 86 VAL A CA 1
ATOM 687 C C . VAL A 1 86 ? -0.688 6.212 10.921 1.00 91.19 86 VAL A C 1
ATOM 689 O O . VAL A 1 86 ? -0.024 6.043 11.945 1.00 91.19 86 VAL A O 1
ATOM 692 N N . TYR A 1 87 ? -0.408 5.604 9.777 1.00 91.62 87 TYR A N 1
ATOM 693 C CA . TYR A 1 87 ? 0.667 4.652 9.580 1.00 91.62 87 TYR A CA 1
ATOM 694 C C . TYR A 1 87 ? 1.513 5.032 8.379 1.00 91.62 87 TYR A C 1
ATOM 696 O O . TYR A 1 87 ? 1.023 5.610 7.412 1.00 91.62 87 TYR A O 1
ATOM 704 N N . ARG A 1 88 ? 2.786 4.648 8.400 1.00 91.81 88 ARG A N 1
ATOM 705 C CA . ARG A 1 88 ? 3.695 4.801 7.263 1.00 91.81 88 ARG A CA 1
ATOM 706 C C . ARG A 1 88 ? 4.407 3.498 6.963 1.00 91.81 88 ARG A C 1
ATOM 708 O O . ARG A 1 88 ? 4.757 2.749 7.877 1.00 91.81 88 ARG A O 1
ATOM 715 N N . ARG A 1 89 ? 4.637 3.239 5.678 1.00 90.44 89 ARG A N 1
ATOM 716 C CA . ARG A 1 89 ? 5.459 2.115 5.229 1.00 90.44 89 ARG A CA 1
ATOM 717 C C . ARG A 1 89 ? 6.197 2.459 3.933 1.00 90.44 89 ARG A C 1
ATOM 719 O O . ARG A 1 89 ? 5.568 2.970 3.003 1.00 90.44 89 ARG A O 1
ATOM 726 N N . PRO A 1 90 ? 7.511 2.193 3.864 1.00 89.75 90 PRO A N 1
ATOM 727 C CA . PRO A 1 90 ? 8.277 2.354 2.641 1.00 89.75 90 PRO A CA 1
ATOM 728 C C . PRO A 1 90 ? 8.109 1.149 1.705 1.00 89.75 90 PRO A C 1
ATOM 730 O O . PRO A 1 90 ? 8.038 -0.005 2.145 1.00 89.75 90 PRO A O 1
ATOM 733 N N . PHE A 1 91 ? 8.095 1.420 0.404 1.00 87.62 91 PHE A N 1
ATOM 734 C CA . PHE A 1 91 ? 8.048 0.432 -0.669 1.00 87.62 91 PHE A CA 1
ATOM 735 C C . PHE A 1 91 ? 9.100 0.765 -1.727 1.00 87.62 91 PHE A C 1
ATOM 737 O O . PHE A 1 91 ? 9.346 1.931 -2.021 1.00 87.62 91 PHE A O 1
ATOM 744 N N . LEU A 1 92 ? 9.689 -0.260 -2.326 1.00 87.44 92 LEU A N 1
ATOM 745 C CA . LEU A 1 92 ? 10.438 -0.162 -3.567 1.00 87.44 92 LEU A CA 1
ATOM 746 C C . LEU A 1 92 ? 9.469 -0.380 -4.726 1.00 87.44 92 LEU A C 1
ATOM 748 O O . LEU A 1 92 ? 8.705 -1.345 -4.724 1.00 87.44 92 LEU A O 1
ATOM 752 N N . VAL A 1 93 ? 9.506 0.514 -5.703 1.00 86.00 93 VAL A N 1
ATOM 753 C CA . VAL A 1 93 ? 8.696 0.440 -6.914 1.00 86.00 93 VAL A CA 1
ATOM 754 C C . VAL A 1 93 ? 9.619 0.482 -8.115 1.00 86.00 93 VAL A C 1
ATOM 756 O O . VAL A 1 93 ? 10.433 1.398 -8.238 1.00 86.00 93 VAL A O 1
ATOM 759 N N . THR A 1 94 ? 9.462 -0.482 -9.015 1.00 85.44 94 THR A N 1
ATOM 760 C CA . THR A 1 94 ? 10.179 -0.500 -10.291 1.00 85.44 94 THR A CA 1
ATOM 761 C C . THR A 1 94 ? 9.224 -0.143 -11.420 1.00 85.44 94 THR A C 1
ATOM 763 O O . THR A 1 94 ? 8.106 -0.657 -11.495 1.00 85.44 94 THR A O 1
ATOM 766 N N . PHE A 1 95 ? 9.677 0.733 -12.310 1.00 78.75 95 PHE A N 1
ATOM 767 C CA . PHE A 1 95 ? 8.947 1.202 -13.478 1.00 78.75 95 PHE A CA 1
ATOM 768 C C . PHE A 1 95 ? 9.599 0.698 -14.760 1.00 78.75 95 PHE A C 1
ATOM 770 O O . PHE A 1 95 ? 10.821 0.754 -14.907 1.00 78.75 95 PHE A O 1
ATOM 777 N N . ASP A 1 96 ? 8.772 0.312 -15.726 1.00 78.38 96 ASP A N 1
ATOM 778 C CA . ASP A 1 96 ? 9.192 0.288 -17.119 1.00 78.38 96 ASP A CA 1
ATOM 779 C C . ASP A 1 96 ? 9.073 1.706 -17.690 1.00 78.38 96 ASP A C 1
ATOM 781 O O . ASP A 1 96 ? 7.975 2.238 -17.876 1.00 78.38 96 ASP A O 1
ATOM 785 N N . LEU A 1 97 ? 10.219 2.324 -17.971 1.00 68.75 97 LEU A N 1
ATOM 786 C CA . LEU A 1 97 ? 10.283 3.665 -18.552 1.00 68.75 97 LEU A CA 1
ATOM 787 C C . LEU A 1 97 ? 9.763 3.704 -19.997 1.00 68.75 97 LEU A C 1
ATOM 789 O O . LEU A 1 97 ? 9.351 4.765 -20.458 1.00 68.75 97 LEU A O 1
ATOM 793 N N . SER A 1 98 ? 9.778 2.578 -20.716 1.00 72.94 98 SER A N 1
ATOM 794 C CA . SER A 1 98 ? 9.268 2.490 -22.088 1.00 72.94 98 SER A CA 1
ATOM 795 C C . SER A 1 98 ? 7.748 2.327 -22.125 1.00 72.94 98 SER A C 1
ATOM 797 O O . SER A 1 98 ? 7.094 2.919 -22.981 1.00 72.94 98 SER A O 1
ATOM 799 N N . GLY A 1 99 ? 7.182 1.568 -21.184 1.00 60.22 99 GLY A N 1
ATOM 800 C CA . GLY A 1 99 ? 5.742 1.328 -21.061 1.00 60.22 99 GLY A CA 1
ATOM 801 C C . GLY A 1 99 ? 4.986 2.298 -20.146 1.00 60.22 99 GLY A C 1
ATOM 802 O O . GLY A 1 99 ? 3.759 2.233 -20.097 1.00 60.22 99 GLY A O 1
ATOM 803 N N . ASN A 1 100 ? 5.689 3.178 -19.418 1.00 66.44 100 ASN A N 1
ATOM 804 C CA . ASN A 1 100 ? 5.129 4.048 -18.373 1.00 66.44 100 ASN A CA 1
ATOM 805 C C . ASN A 1 100 ? 4.241 3.272 -17.379 1.00 66.44 100 ASN A C 1
ATOM 807 O O . ASN A 1 100 ? 3.130 3.690 -17.041 1.00 66.44 100 ASN A O 1
ATOM 811 N N . CYS A 1 101 ? 4.707 2.100 -16.949 1.00 68.81 101 CYS A N 1
ATOM 812 C CA . CYS A 1 101 ? 3.945 1.199 -16.093 1.00 68.81 101 CYS A CA 1
ATOM 813 C C . CYS A 1 101 ? 4.763 0.741 -14.882 1.00 68.81 101 CYS A C 1
ATOM 815 O O . CYS A 1 101 ? 5.987 0.620 -14.937 1.00 68.81 101 CYS A O 1
ATOM 817 N N . ILE A 1 102 ? 4.066 0.505 -13.768 1.00 74.12 102 ILE A N 1
ATOM 818 C CA . ILE A 1 102 ? 4.650 -0.113 -12.577 1.00 74.12 102 ILE A CA 1
ATOM 819 C C . ILE A 1 102 ? 4.791 -1.609 -12.844 1.00 74.12 102 ILE A C 1
ATOM 821 O O . ILE A 1 102 ? 3.807 -2.278 -13.163 1.00 74.12 102 ILE A O 1
ATOM 825 N N . LEU A 1 103 ? 6.006 -2.122 -12.686 1.00 74.69 103 LEU A N 1
ATOM 826 C CA . LEU A 1 103 ? 6.320 -3.540 -12.823 1.00 74.69 103 LEU A CA 1
ATOM 827 C C . LEU A 1 103 ? 6.192 -4.265 -11.486 1.00 74.69 103 LEU A C 1
ATOM 829 O O . LEU A 1 103 ? 5.564 -5.319 -11.413 1.00 74.69 103 LEU A O 1
ATOM 833 N N . THR A 1 104 ? 6.757 -3.683 -10.427 1.00 76.56 104 THR A N 1
ATOM 834 C CA . THR A 1 104 ? 6.834 -4.319 -9.110 1.00 76.56 104 THR A CA 1
ATOM 835 C C . THR A 1 104 ? 6.578 -3.316 -7.993 1.00 76.56 104 THR A C 1
ATOM 837 O O . THR A 1 104 ? 6.888 -2.129 -8.111 1.00 76.56 104 THR A O 1
ATOM 840 N N . VAL A 1 105 ? 6.013 -3.809 -6.889 1.00 79.56 105 VAL A N 1
ATOM 841 C CA . VAL A 1 105 ? 5.875 -3.072 -5.627 1.00 79.56 105 VAL A CA 1
ATOM 842 C C . VAL A 1 105 ? 6.299 -3.995 -4.492 1.00 79.56 105 VAL A C 1
ATOM 844 O O . VAL A 1 105 ? 5.613 -4.969 -4.182 1.00 79.56 105 VAL A O 1
ATOM 847 N N . ILE A 1 106 ? 7.433 -3.695 -3.866 1.00 83.06 106 ILE A N 1
ATOM 848 C CA . ILE A 1 106 ? 8.047 -4.531 -2.835 1.00 83.06 106 ILE A CA 1
ATOM 849 C C . ILE A 1 106 ? 8.078 -3.745 -1.521 1.00 83.06 106 ILE A C 1
ATOM 851 O O . ILE A 1 106 ? 8.696 -2.685 -1.465 1.00 83.06 106 ILE A O 1
ATOM 855 N N . PRO A 1 107 ? 7.448 -4.220 -0.435 1.00 81.75 107 PRO A N 1
ATOM 856 C CA . PRO A 1 107 ? 7.578 -3.562 0.861 1.00 81.75 107 PRO A CA 1
ATOM 857 C C . PRO A 1 107 ? 9.025 -3.647 1.368 1.00 81.75 107 PRO A C 1
ATOM 859 O O . PRO A 1 107 ? 9.612 -4.726 1.389 1.00 81.75 107 PRO A O 1
ATOM 862 N N . LEU A 1 108 ? 9.589 -2.523 1.821 1.00 85.38 108 LEU A N 1
ATOM 863 C CA . LEU A 1 108 ? 10.967 -2.460 2.341 1.00 85.38 108 LEU A CA 1
ATOM 864 C C . LEU A 1 108 ? 11.077 -2.802 3.836 1.00 85.38 108 LEU A C 1
ATOM 866 O O . LEU A 1 108 ? 12.174 -2.911 4.373 1.00 85.38 108 LEU A O 1
ATOM 870 N N . GLY A 1 109 ? 9.944 -2.994 4.511 1.00 79.56 109 GLY A N 1
ATOM 871 C CA . GLY A 1 109 ? 9.864 -3.443 5.900 1.00 79.56 109 GLY A CA 1
ATOM 872 C C . GLY A 1 109 ? 8.650 -4.346 6.112 1.00 79.56 109 GLY A C 1
ATOM 873 O O . GLY A 1 109 ? 7.756 -4.354 5.260 1.00 79.56 109 GLY A O 1
ATOM 874 N N . PRO A 1 110 ? 8.589 -5.113 7.214 1.00 72.88 110 PRO A N 1
ATOM 875 C CA . PRO A 1 110 ? 7.554 -6.126 7.423 1.00 72.88 110 PRO A CA 1
ATOM 876 C C . PRO A 1 110 ? 6.181 -5.540 7.781 1.00 72.88 110 PRO A C 1
ATOM 878 O O . PRO A 1 110 ? 5.164 -6.170 7.497 1.00 72.88 110 PRO A O 1
ATOM 881 N N . GLU A 1 111 ? 6.130 -4.330 8.345 1.00 82.38 111 GLU A N 1
ATOM 882 C CA . GLU A 1 111 ? 4.925 -3.803 8.991 1.00 82.38 111 GLU A CA 1
ATOM 883 C C . GLU A 1 111 ? 4.671 -2.323 8.685 1.00 82.38 111 GLU A C 1
ATOM 885 O O . GLU A 1 111 ? 5.542 -1.588 8.214 1.00 82.38 111 GLU A O 1
ATOM 890 N N . TRP A 1 112 ? 3.436 -1.901 8.951 1.00 87.25 112 TRP A N 1
ATOM 891 C CA . TRP A 1 112 ? 3.021 -0.504 8.983 1.00 87.25 112 TRP A CA 1
ATOM 892 C C . TRP A 1 112 ? 3.424 0.119 10.320 1.00 87.25 112 TRP A C 1
ATOM 894 O O . TRP A 1 112 ? 3.015 -0.362 11.375 1.00 87.25 112 TRP A O 1
ATOM 904 N N . VAL A 1 113 ? 4.193 1.206 10.292 1.00 90.25 113 VAL A N 1
ATOM 905 C CA . VAL A 1 113 ? 4.648 1.888 11.511 1.00 90.25 113 VAL A CA 1
ATOM 906 C C . VAL A 1 113 ? 3.671 2.999 11.862 1.00 90.25 113 VAL A C 1
ATOM 908 O O . VAL A 1 113 ? 3.453 3.900 11.052 1.00 90.25 113 VAL A O 1
ATOM 911 N N . ARG A 1 114 ? 3.088 2.950 13.064 1.00 89.69 114 ARG A N 1
ATOM 912 C CA . ARG A 1 114 ? 2.202 4.007 13.565 1.00 89.69 114 ARG A CA 1
ATOM 913 C C . ARG A 1 114 ? 2.993 5.294 13.806 1.00 89.69 114 ARG A C 1
ATOM 915 O O . ARG A 1 114 ? 4.045 5.267 14.439 1.00 89.69 114 ARG A O 1
ATOM 922 N N . VAL A 1 115 ? 2.462 6.413 13.332 1.00 88.00 115 VAL A N 1
ATOM 923 C CA . VAL A 1 115 ? 3.014 7.758 13.522 1.00 88.00 115 VAL A CA 1
ATOM 924 C C . VAL A 1 115 ? 1.924 8.648 14.111 1.00 88.00 115 VAL A C 1
ATOM 926 O O . VAL A 1 115 ? 0.991 9.028 13.411 1.00 88.00 115 VAL A O 1
ATOM 929 N N . GLY A 1 116 ? 2.022 8.939 15.411 1.00 70.94 116 GLY A N 1
ATOM 930 C CA . GLY A 1 116 ? 0.980 9.638 16.175 1.00 70.94 116 GLY A CA 1
ATOM 931 C C . GLY A 1 116 ? 0.633 8.924 17.469 1.00 70.94 116 GLY A C 1
ATOM 932 O O . GLY A 1 116 ? -0.051 7.866 17.410 1.00 70.94 116 GLY A O 1
#

pLDDT: mean 78.74, std 10.74, range [42.12, 91.81]

Sequence (116 aa):
MTLLRAVVPEQVSLFGVFGDGDVERGRTVVRQVLDHPELRRGNEVDSSYGLLEVKDREGRGEKEIVVERRDRVFLTGENMREVEQVYRRPFLVTFDLSGNCILTVIPLGPEWVRVG

Foldseek 3Di:
DDVLVVQAPPVDDSLCAAQLNDNVNSVVSVCQVPDDVLVVVVWDKDKDKDWDDWDDDPDPFKIKTKMKIWIFTQDDDPDGDTDIWIWIWIWIWGADPVVRHTNYTGTPDRHTHTDD

Radius of gyration: 15.73 Å; chains: 1; bounding box: 41×27×47 Å